Protein AF-A0A966UQZ2-F1 (afdb_monomer)

Foldseek 3Di:
DPPVVVVVVLVVLLVVQLQVQLVLCQVVCVVVVHDSVVSSNVRSVVSSVQLVVQQVVVCVVPVDDDPVSNVVSSVVSVVPSPPPPPPPDD

Sequence (90 aa):
MKNKDLFVNVLLRILATFAASGLGVIGAGTIAGVPVLKAVFMAGIAGVAVVVEGLSRAFLEDGKLSSSEINDVFNKVDKKAPKAKQSEKA

Mean predicted aligned error: 7.23 Å

pLDDT: mean 84.25, std 17.23, range [39.19, 97.62]

Secondary structure (DSSP, 8-state):
--HHHHHHHHHHHHHHHHHHHHHTTHHHHHHTT--HHHHHHHHHHHHHHHHHHHHHHHHHHHS---HHHHHHHHHHHHHHS---------

Structure (mmCIF, N/CA/C/O backbone):
data_AF-A0A966UQZ2-F1
#
_entry.id   AF-A0A966UQZ2-F1
#
loop_
_atom_site.group_PDB
_atom_site.id
_atom_site.type_symbol
_atom_site.label_atom_id
_atom_site.label_alt_id
_atom_site.label_comp_id
_atom_site.label_asym_id
_atom_site.label_entity_id
_atom_site.label_seq_id
_atom_site.pdbx_PDB_ins_code
_atom_site.Cartn_x
_atom_site.Cartn_y
_atom_site.Cartn_z
_atom_site.occupancy
_atom_site.B_iso_or_equiv
_atom_site.auth_seq_id
_atom_site.auth_comp_id
_atom_site.auth_asym_id
_atom_site.auth_atom_id
_atom_site.pdbx_PDB_model_num
ATOM 1 N N . MET A 1 1 ? -18.694 7.033 11.519 1.00 51.38 1 MET A N 1
ATOM 2 C CA . MET A 1 1 ? -18.649 6.160 10.324 1.00 51.38 1 MET A CA 1
ATOM 3 C C . MET A 1 1 ? -19.044 4.763 10.755 1.00 51.38 1 MET A C 1
ATOM 5 O O . MET A 1 1 ? -18.557 4.324 11.790 1.00 51.38 1 MET A O 1
ATOM 9 N N . LYS A 1 2 ? -19.953 4.091 10.042 1.00 55.19 2 LYS A N 1
ATOM 10 C CA . LYS A 1 2 ? -20.279 2.688 10.346 1.00 55.19 2 LYS A CA 1
ATOM 11 C C . LYS A 1 2 ? -19.104 1.817 9.888 1.00 55.19 2 LYS A C 1
ATOM 13 O O . LYS A 1 2 ? -18.453 2.142 8.902 1.00 55.19 2 LYS A O 1
ATOM 18 N N . ASN A 1 3 ? -18.839 0.696 10.560 1.00 59.47 3 ASN A N 1
ATOM 19 C CA . ASN A 1 3 ? -17.671 -0.160 10.278 1.00 59.47 3 ASN A CA 1
ATOM 20 C C . ASN A 1 3 ? -17.568 -0.620 8.806 1.00 59.47 3 ASN A C 1
ATOM 22 O O . ASN A 1 3 ? -16.466 -0.806 8.296 1.00 59.47 3 ASN A O 1
ATOM 26 N N . LYS A 1 4 ? -18.703 -0.744 8.101 1.00 64.75 4 LYS A N 1
ATOM 27 C CA . LYS A 1 4 ? -18.737 -1.027 6.655 1.00 64.75 4 LYS A CA 1
ATOM 28 C C . LYS A 1 4 ? -18.063 0.067 5.812 1.00 64.75 4 LYS A C 1
ATOM 30 O O . LYS A 1 4 ? -17.388 -0.263 4.844 1.00 64.75 4 LYS A O 1
ATOM 35 N N . ASP A 1 5 ? -18.178 1.334 6.206 1.00 80.94 5 ASP A N 1
ATOM 36 C CA . ASP A 1 5 ? -17.598 2.469 5.477 1.00 80.94 5 ASP A CA 1
ATOM 37 C C . ASP A 1 5 ? -16.067 2.486 5.596 1.00 80.94 5 ASP A C 1
ATOM 39 O O . ASP A 1 5 ? -15.369 2.836 4.648 1.00 80.94 5 ASP A O 1
ATOM 43 N N . LEU A 1 6 ? -15.534 2.065 6.751 1.00 82.31 6 LEU A N 1
ATOM 44 C CA . LEU A 1 6 ? -14.091 1.995 6.993 1.00 82.31 6 LEU A CA 1
ATOM 45 C C . LEU A 1 6 ? -13.432 0.908 6.138 1.00 82.31 6 LEU A C 1
ATOM 47 O O . LEU A 1 6 ? -12.421 1.165 5.493 1.00 82.31 6 LEU A O 1
ATOM 51 N N . PHE A 1 7 ? -14.022 -0.288 6.100 1.00 85.75 7 PHE A N 1
ATOM 52 C CA . PHE A 1 7 ? -13.491 -1.397 5.307 1.00 85.75 7 PHE A CA 1
ATOM 53 C C . PHE A 1 7 ? -13.440 -1.055 3.810 1.00 85.75 7 PHE A C 1
ATOM 55 O O . PHE A 1 7 ? -12.411 -1.242 3.162 1.00 85.75 7 PHE A O 1
ATOM 62 N N . VAL A 1 8 ? -14.520 -0.475 3.275 1.00 90.06 8 VAL A N 1
ATOM 63 C CA . VAL A 1 8 ? -14.568 -0.015 1.879 1.00 90.06 8 VAL A CA 1
ATOM 64 C C . VAL A 1 8 ? -13.540 1.090 1.624 1.00 90.06 8 VAL A C 1
ATOM 66 O O . 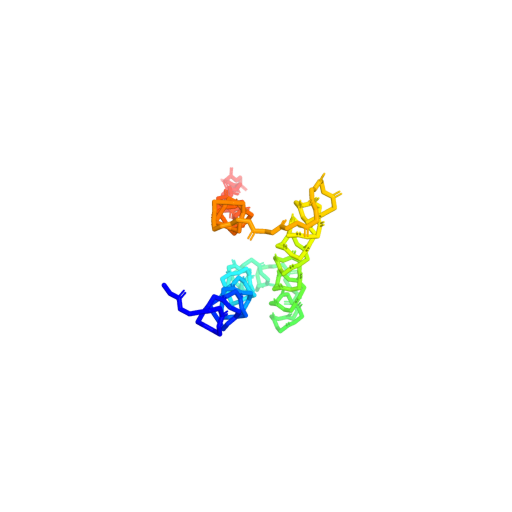VAL A 1 8 ? -12.862 1.068 0.598 1.00 90.06 8 VAL A O 1
ATOM 69 N N . ASN A 1 9 ? -13.367 2.026 2.562 1.00 90.69 9 ASN A N 1
ATOM 70 C CA . ASN A 1 9 ? -12.356 3.075 2.451 1.00 90.69 9 ASN A CA 1
ATOM 71 C C . ASN A 1 9 ? -10.933 2.495 2.380 1.00 90.69 9 ASN A C 1
ATOM 73 O O . ASN A 1 9 ? -10.156 2.898 1.518 1.00 90.69 9 ASN A O 1
ATOM 77 N N . VAL A 1 10 ? -10.608 1.506 3.218 1.00 93.69 10 VAL A N 1
ATOM 78 C CA . VAL A 1 10 ? -9.302 0.827 3.192 1.00 93.69 10 VAL A CA 1
ATOM 79 C C . VAL A 1 10 ? -9.075 0.115 1.857 1.00 93.69 10 VAL A C 1
ATOM 81 O O . VAL A 1 10 ? -8.014 0.287 1.260 1.00 93.69 10 VAL A O 1
ATOM 84 N N . LEU A 1 11 ? -10.066 -0.618 1.340 1.00 94.62 11 LEU A N 1
ATOM 85 C CA . LEU A 1 11 ? -9.952 -1.280 0.034 1.00 94.62 11 LEU A CA 1
ATOM 86 C C . LEU A 1 11 ? -9.717 -0.282 -1.107 1.00 94.62 11 LEU A C 1
ATOM 88 O O . LEU A 1 11 ? -8.819 -0.479 -1.926 1.00 94.62 11 LEU A O 1
ATOM 92 N N . LEU A 1 12 ? -10.479 0.815 -1.141 1.00 95.19 12 LEU A N 1
ATOM 93 C CA . LEU A 1 12 ? -10.294 1.870 -2.139 1.00 95.19 12 LEU A CA 1
ATOM 94 C C . LEU A 1 12 ? -8.912 2.519 -2.034 1.00 95.19 12 LEU A C 1
ATOM 96 O O . LEU A 1 12 ? -8.294 2.805 -3.057 1.00 95.19 12 LEU A O 1
ATOM 100 N N . ARG A 1 13 ? -8.391 2.711 -0.818 1.00 95.00 13 ARG A N 1
ATOM 101 C CA . ARG A 1 13 ? -7.042 3.252 -0.614 1.00 95.00 13 ARG A CA 1
ATOM 102 C C . ARG A 1 13 ? -5.955 2.293 -1.085 1.00 95.00 13 ARG A C 1
ATOM 104 O O . ARG A 1 13 ? -4.982 2.763 -1.657 1.00 95.00 13 ARG A O 1
ATOM 111 N N . ILE A 1 14 ? -6.124 0.977 -0.933 1.00 96.56 14 ILE A N 1
ATOM 112 C CA . ILE A 1 14 ? -5.193 -0.016 -1.502 1.00 96.56 14 ILE A CA 1
ATOM 113 C C . ILE A 1 14 ? -5.171 0.082 -3.034 1.00 96.56 14 ILE A C 1
ATOM 115 O O . ILE A 1 14 ? -4.096 0.111 -3.634 1.00 96.56 14 ILE A O 1
ATOM 119 N N . LEU A 1 15 ? -6.341 0.196 -3.672 1.00 96.31 15 LEU A N 1
ATOM 120 C CA . LEU A 1 15 ? -6.432 0.391 -5.124 1.00 96.31 15 LEU A CA 1
ATOM 121 C C . LEU A 1 15 ? -5.797 1.718 -5.565 1.00 96.31 15 LEU A C 1
ATOM 123 O O . LEU A 1 15 ? -5.056 1.750 -6.548 1.00 96.31 15 LEU A O 1
ATOM 127 N N . ALA A 1 16 ? -6.032 2.799 -4.818 1.00 95.12 16 ALA A N 1
ATOM 128 C CA . ALA A 1 16 ? -5.410 4.093 -5.074 1.00 95.12 16 ALA A CA 1
ATOM 129 C C . ALA A 1 16 ? -3.882 4.027 -4.929 1.00 95.12 16 ALA A C 1
ATOM 131 O O . ALA A 1 16 ? -3.168 4.577 -5.763 1.00 95.12 16 ALA A O 1
ATOM 132 N N . THR A 1 17 ? -3.371 3.305 -3.927 1.00 94.88 17 THR A N 1
ATOM 133 C CA . THR A 1 17 ? -1.937 3.052 -3.761 1.00 94.88 17 THR A CA 1
ATOM 134 C C . THR A 1 17 ? -1.354 2.313 -4.962 1.00 94.88 17 THR A C 1
ATOM 136 O O . THR A 1 17 ? -0.338 2.751 -5.499 1.00 94.88 17 THR A O 1
ATOM 139 N N . PHE A 1 18 ? -2.004 1.241 -5.427 1.00 95.00 18 PHE A N 1
ATOM 140 C CA . PHE A 1 18 ? -1.564 0.523 -6.624 1.00 95.00 18 PHE A CA 1
ATOM 141 C C . PHE A 1 18 ? -1.481 1.457 -7.835 1.00 95.00 18 PHE A C 1
ATOM 143 O O . PHE A 1 18 ? -0.458 1.496 -8.517 1.00 95.00 18 PHE A O 1
ATOM 150 N N . ALA A 1 19 ? -2.542 2.231 -8.082 1.00 94.69 19 ALA A N 1
ATOM 151 C CA . ALA A 1 19 ? -2.604 3.155 -9.206 1.00 94.69 19 ALA A CA 1
ATOM 152 C C . ALA A 1 19 ? -1.521 4.239 -9.106 1.00 94.69 19 ALA A C 1
ATOM 154 O O . ALA A 1 19 ? -0.787 4.455 -10.065 1.00 94.69 19 ALA A O 1
ATOM 155 N N . ALA A 1 20 ? -1.365 4.875 -7.943 1.00 92.38 20 ALA A N 1
ATOM 156 C CA . ALA A 1 20 ? -0.365 5.916 -7.729 1.00 92.38 20 ALA A CA 1
ATOM 157 C C . ALA A 1 20 ? 1.067 5.389 -7.924 1.00 92.38 20 ALA A C 1
ATOM 159 O O . ALA A 1 20 ? 1.855 5.989 -8.657 1.00 92.38 20 ALA A O 1
ATOM 160 N N . SER A 1 21 ? 1.401 4.240 -7.325 1.00 91.94 21 SER A N 1
ATOM 161 C CA . SER A 1 21 ? 2.732 3.636 -7.460 1.00 91.94 21 SER A CA 1
ATOM 162 C C . SER A 1 21 ? 3.000 3.125 -8.879 1.00 91.94 21 SER A C 1
ATOM 164 O O . SER A 1 21 ? 4.085 3.344 -9.414 1.00 91.94 21 SER A O 1
ATOM 166 N N 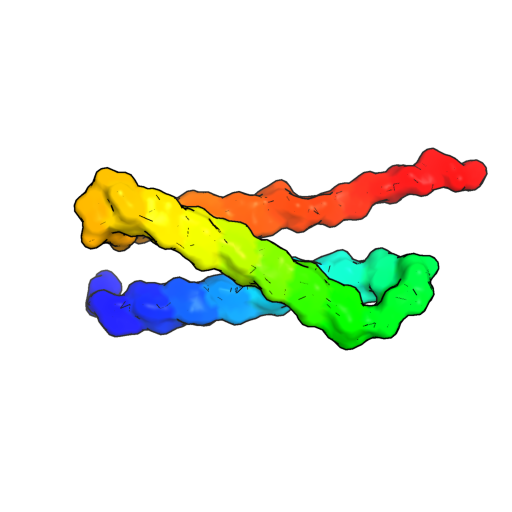. GLY A 1 22 ? 2.016 2.480 -9.510 1.00 92.00 22 GLY A N 1
ATOM 167 C CA . GLY A 1 22 ? 2.134 1.937 -10.862 1.00 92.00 22 GLY A CA 1
ATOM 168 C C . GLY A 1 22 ? 2.243 3.017 -11.939 1.00 92.00 22 GLY A C 1
ATOM 169 O O . GLY A 1 22 ? 3.097 2.928 -12.818 1.00 92.00 22 GLY A O 1
ATOM 170 N N . LEU A 1 23 ? 1.426 4.071 -11.867 1.00 92.19 23 LEU A N 1
ATOM 171 C CA . LEU A 1 23 ? 1.473 5.169 -12.838 1.00 92.19 23 LEU A CA 1
ATOM 172 C C . LEU A 1 23 ? 2.771 5.984 -12.724 1.00 92.19 23 LEU A C 1
ATOM 174 O O . LEU A 1 23 ? 3.291 6.445 -13.740 1.00 92.19 23 LEU A O 1
ATOM 178 N N . GLY A 1 24 ? 3.339 6.102 -11.518 1.00 88.56 24 GLY A N 1
ATOM 179 C CA . GLY A 1 24 ? 4.579 6.845 -11.275 1.00 88.56 24 GLY A CA 1
ATOM 180 C C . GLY A 1 24 ? 5.809 6.306 -12.017 1.00 88.56 24 GLY A C 1
ATOM 181 O O . GLY A 1 24 ? 6.768 7.048 -12.222 1.00 88.56 24 GLY A O 1
ATOM 182 N N . VAL A 1 25 ? 5.792 5.044 -12.461 1.00 89.56 25 VAL A N 1
ATOM 183 C CA . VAL A 1 25 ? 6.937 4.415 -13.141 1.00 89.56 25 VAL A CA 1
ATOM 184 C C . VAL A 1 25 ? 6.820 4.362 -14.662 1.00 89.56 25 VAL A C 1
ATOM 186 O O . VAL A 1 25 ? 7.754 3.891 -15.302 1.00 89.56 25 VAL A O 1
ATOM 189 N N . ILE A 1 26 ? 5.733 4.854 -15.272 1.00 88.69 26 ILE A N 1
ATOM 190 C CA . ILE A 1 26 ? 5.541 4.773 -16.735 1.00 88.69 26 ILE A CA 1
ATOM 191 C C . ILE A 1 26 ? 6.690 5.459 -17.487 1.00 88.69 26 ILE A C 1
ATOM 193 O O . ILE A 1 26 ? 7.290 4.848 -18.368 1.00 88.69 26 ILE A O 1
ATOM 197 N N . GLY A 1 27 ? 7.043 6.690 -17.101 1.00 82.81 27 GLY A N 1
ATOM 198 C CA . GLY A 1 27 ? 8.124 7.441 -17.752 1.00 82.81 27 GLY A CA 1
ATOM 199 C C . GLY A 1 27 ? 9.519 6.858 -17.498 1.00 82.81 27 GLY A C 1
ATOM 200 O O . GLY A 1 27 ? 10.367 6.855 -18.384 1.00 82.81 27 GLY A O 1
ATOM 201 N N . ALA A 1 28 ? 9.766 6.308 -16.307 1.00 83.12 28 ALA A N 1
ATOM 202 C CA . ALA A 1 28 ? 11.033 5.636 -16.013 1.00 83.12 28 ALA A CA 1
ATOM 203 C C . ALA A 1 28 ? 11.148 4.292 -16.757 1.00 83.12 28 ALA A C 1
ATOM 205 O O . ALA A 1 28 ? 12.206 3.959 -17.290 1.00 83.12 28 ALA A O 1
ATOM 206 N N . GLY A 1 29 ? 10.048 3.538 -16.838 1.00 80.75 29 GLY A N 1
ATOM 207 C CA . GLY A 1 29 ? 9.974 2.246 -17.515 1.00 80.75 29 GLY A CA 1
ATOM 208 C C . GLY A 1 29 ? 10.227 2.348 -19.017 1.00 80.75 29 GLY A C 1
ATOM 209 O O . GLY A 1 29 ? 10.927 1.497 -19.563 1.00 80.75 29 GLY A O 1
ATOM 210 N N . THR A 1 30 ? 9.744 3.415 -19.669 1.00 82.19 30 THR A N 1
ATOM 211 C CA . THR A 1 30 ? 10.006 3.660 -21.098 1.00 82.19 30 THR A CA 1
ATOM 212 C C . THR A 1 30 ? 11.485 3.918 -21.375 1.00 82.19 30 THR A C 1
ATOM 214 O O . THR A 1 30 ? 12.010 3.417 -22.363 1.00 82.19 30 THR A O 1
ATOM 217 N N . ILE A 1 31 ? 12.170 4.657 -20.495 1.00 88.12 31 ILE A N 1
ATOM 218 C CA . ILE A 1 31 ? 13.603 4.962 -20.637 1.00 88.12 31 ILE A CA 1
ATOM 219 C C . ILE A 1 31 ? 14.456 3.716 -20.356 1.00 88.12 31 ILE A C 1
ATOM 221 O O . ILE A 1 31 ? 15.445 3.474 -21.040 1.00 88.12 31 ILE A O 1
ATOM 225 N N . ALA A 1 32 ? 14.057 2.896 -19.382 1.00 87.56 32 ALA A N 1
ATOM 226 C CA . ALA A 1 32 ? 14.774 1.681 -18.997 1.00 87.56 32 ALA A CA 1
ATOM 227 C C . ALA A 1 32 ? 14.560 0.485 -19.951 1.00 87.56 32 ALA A C 1
ATOM 229 O O . ALA A 1 32 ? 15.104 -0.591 -19.705 1.00 87.56 32 ALA A O 1
ATOM 230 N N . GLY A 1 33 ? 13.747 0.628 -21.005 1.00 87.88 33 GLY A N 1
ATOM 231 C CA . GLY A 1 33 ? 13.466 -0.448 -21.966 1.00 87.88 33 GLY A CA 1
ATOM 232 C C . GLY A 1 33 ? 12.638 -1.608 -21.395 1.00 87.88 33 GLY A C 1
ATOM 233 O O . GLY A 1 33 ? 12.565 -2.679 -21.999 1.00 87.88 33 GLY A O 1
ATOM 234 N N . VAL A 1 34 ? 12.006 -1.422 -20.234 1.00 88.25 34 VAL A N 1
ATOM 235 C CA . VAL A 1 34 ? 11.145 -2.436 -19.616 1.00 88.25 34 VAL A CA 1
ATOM 236 C C . VAL A 1 34 ? 9.733 -2.299 -20.190 1.00 88.25 34 VAL A C 1
ATOM 238 O O . VAL A 1 34 ? 9.213 -1.183 -20.246 1.00 88.25 34 VAL A O 1
ATOM 241 N N . PRO A 1 35 ? 9.053 -3.400 -20.571 1.00 92.81 35 PRO A N 1
ATOM 242 C CA . PRO A 1 35 ? 7.665 -3.328 -21.010 1.00 92.81 35 PRO A CA 1
ATOM 243 C C . PRO A 1 35 ? 6.796 -2.604 -19.975 1.00 92.81 35 PRO A C 1
ATOM 245 O O . PRO A 1 35 ? 6.719 -3.035 -18.822 1.00 92.81 35 PRO A O 1
ATOM 248 N N . VAL A 1 36 ? 6.130 -1.525 -20.396 1.00 90.88 36 VAL A N 1
ATOM 249 C CA . VAL A 1 36 ? 5.413 -0.591 -19.504 1.00 90.88 36 VAL A CA 1
ATOM 250 C C . VAL A 1 36 ? 4.455 -1.320 -18.570 1.00 90.88 36 VAL A C 1
ATOM 252 O O . VAL A 1 36 ? 4.460 -1.076 -17.369 1.00 90.88 36 VAL A O 1
ATOM 255 N N . LEU A 1 37 ? 3.694 -2.283 -19.094 1.00 92.62 37 LEU A N 1
ATOM 256 C CA . LEU A 1 37 ? 2.758 -3.064 -18.290 1.00 92.62 37 LEU A CA 1
ATOM 257 C C . LEU A 1 37 ? 3.459 -3.830 -17.157 1.00 92.62 37 LEU A C 1
ATOM 259 O O . LEU A 1 37 ? 2.980 -3.830 -16.028 1.00 92.62 37 LEU A O 1
ATOM 263 N N . LYS A 1 38 ? 4.626 -4.432 -17.422 1.00 91.81 38 LYS A N 1
ATOM 264 C CA . LYS A 1 38 ? 5.407 -5.137 -16.392 1.00 91.81 38 LYS A CA 1
ATOM 265 C C . LYS A 1 38 ? 5.920 -4.167 -15.329 1.00 91.81 38 LYS A C 1
ATOM 267 O O . LYS A 1 38 ? 5.819 -4.470 -14.144 1.00 91.81 38 LYS A O 1
ATOM 272 N N . ALA A 1 39 ? 6.415 -3.000 -15.746 1.00 92.12 39 ALA A N 1
ATOM 273 C CA . ALA A 1 39 ? 6.890 -1.966 -14.830 1.00 92.12 39 ALA A CA 1
ATOM 274 C C . ALA A 1 39 ? 5.763 -1.462 -13.910 1.00 92.12 39 ALA A C 1
ATOM 276 O O . ALA A 1 39 ? 5.933 -1.439 -12.691 1.00 92.12 39 ALA A O 1
ATOM 277 N N . VAL A 1 40 ? 4.593 -1.147 -14.478 1.00 93.94 40 VAL A N 1
ATOM 278 C CA . VAL A 1 40 ? 3.405 -0.692 -13.735 1.00 93.94 40 VAL A CA 1
ATOM 279 C C . VAL A 1 40 ? 2.972 -1.731 -12.703 1.00 93.94 40 VAL A C 1
ATOM 281 O O . VAL A 1 40 ? 2.759 -1.384 -11.544 1.00 93.94 40 VAL A O 1
ATOM 284 N N . PHE A 1 41 ? 2.876 -3.007 -13.089 1.00 94.94 41 PHE A N 1
ATOM 285 C CA . PHE A 1 41 ? 2.477 -4.070 -12.164 1.00 94.94 41 PHE A CA 1
ATOM 286 C C . PHE A 1 41 ? 3.509 -4.304 -11.058 1.00 94.94 41 PHE A C 1
ATOM 288 O O . PHE A 1 41 ? 3.122 -4.449 -9.901 1.00 94.94 41 PHE A O 1
ATOM 295 N N . MET A 1 42 ? 4.807 -4.291 -11.375 1.00 92.88 42 MET A N 1
ATOM 296 C CA . MET A 1 42 ? 5.856 -4.413 -10.359 1.00 92.88 42 MET A CA 1
ATOM 297 C C . MET A 1 42 ? 5.781 -3.281 -9.330 1.00 92.88 42 MET A C 1
ATOM 299 O O . MET A 1 42 ? 5.782 -3.544 -8.129 1.00 92.88 42 MET A O 1
ATOM 303 N N . ALA A 1 43 ? 5.673 -2.032 -9.788 1.00 92.94 43 ALA A N 1
ATOM 304 C CA . ALA A 1 43 ? 5.604 -0.876 -8.901 1.00 92.94 43 ALA A CA 1
ATOM 305 C C . ALA A 1 43 ? 4.289 -0.821 -8.111 1.00 92.94 43 ALA A C 1
ATOM 307 O O . ALA A 1 43 ? 4.300 -0.544 -6.912 1.00 92.94 43 ALA A O 1
ATOM 308 N N . GLY A 1 44 ? 3.163 -1.135 -8.755 1.00 94.00 44 GLY A N 1
ATOM 309 C CA . GLY A 1 44 ? 1.856 -1.189 -8.110 1.00 94.00 44 GLY A CA 1
ATOM 310 C C . GLY A 1 44 ? 1.799 -2.243 -7.002 1.00 94.00 44 GLY A C 1
ATOM 311 O O . GLY A 1 44 ? 1.384 -1.932 -5.885 1.00 94.00 44 GLY A O 1
ATOM 312 N N . ILE A 1 45 ? 2.272 -3.469 -7.267 1.00 95.75 45 ILE A N 1
ATOM 313 C CA . ILE A 1 45 ? 2.328 -4.542 -6.257 1.00 95.75 45 ILE A CA 1
ATOM 314 C C . ILE A 1 45 ? 3.283 -4.164 -5.120 1.00 95.75 45 ILE A C 1
ATOM 316 O O . ILE A 1 45 ? 2.944 -4.374 -3.958 1.00 95.75 45 ILE A O 1
ATOM 320 N N . ALA A 1 46 ? 4.438 -3.563 -5.425 1.00 93.88 46 ALA A N 1
ATOM 321 C CA . ALA A 1 46 ? 5.370 -3.099 -4.400 1.00 93.88 46 ALA A CA 1
ATOM 322 C C . ALA A 1 46 ? 4.73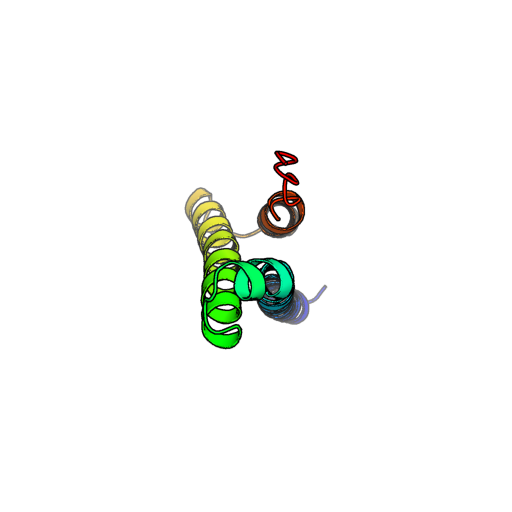2 -2.047 -3.472 1.00 93.88 46 ALA A C 1
ATOM 324 O O . ALA A 1 46 ? 4.880 -2.135 -2.254 1.00 93.88 46 ALA A O 1
ATOM 325 N N . GLY A 1 47 ? 3.972 -1.093 -4.022 1.00 93.25 47 GLY A N 1
ATOM 326 C CA . GLY A 1 47 ? 3.226 -0.110 -3.231 1.00 93.25 47 GLY A CA 1
ATOM 327 C C . GLY A 1 47 ? 2.175 -0.755 -2.323 1.00 93.25 47 GLY A C 1
ATOM 328 O O . GLY A 1 47 ? 2.096 -0.434 -1.137 1.00 93.25 47 GLY A O 1
ATOM 329 N N . VAL A 1 48 ? 1.406 -1.712 -2.853 1.00 96.12 48 VAL A N 1
ATOM 330 C CA . VAL A 1 48 ? 0.410 -2.471 -2.077 1.00 96.12 48 VAL A CA 1
ATOM 331 C C . VAL A 1 48 ? 1.070 -3.278 -0.958 1.00 96.12 48 VAL A C 1
ATOM 333 O O . VAL A 1 48 ? 0.564 -3.273 0.163 1.00 96.12 48 VAL A O 1
ATOM 336 N N . ALA A 1 49 ? 2.211 -3.919 -1.225 1.00 96.12 49 ALA A N 1
ATOM 337 C CA . ALA A 1 49 ? 2.942 -4.703 -0.232 1.00 96.12 49 ALA A CA 1
ATOM 338 C C . ALA A 1 49 ? 3.322 -3.862 0.996 1.00 96.12 49 ALA A C 1
ATOM 340 O O . ALA A 1 49 ? 3.111 -4.307 2.120 1.00 96.12 49 ALA A O 1
ATOM 341 N N . VAL A 1 50 ? 3.780 -2.620 0.794 1.00 94.69 50 VAL A N 1
ATOM 342 C CA . VAL A 1 50 ? 4.122 -1.697 1.892 1.00 94.69 50 VAL A CA 1
ATOM 343 C C . VAL A 1 50 ? 2.912 -1.391 2.779 1.00 94.69 50 VAL A C 1
ATOM 345 O O . VAL A 1 50 ? 3.035 -1.369 4.005 1.00 94.69 50 VAL A O 1
ATOM 348 N N . VAL A 1 51 ? 1.738 -1.158 2.183 1.00 96.00 51 VAL A N 1
ATOM 349 C CA . VAL A 1 51 ? 0.510 -0.884 2.949 1.00 96.00 51 VAL A CA 1
ATOM 350 C C . VAL A 1 51 ? 0.053 -2.126 3.698 1.00 96.00 51 VAL A C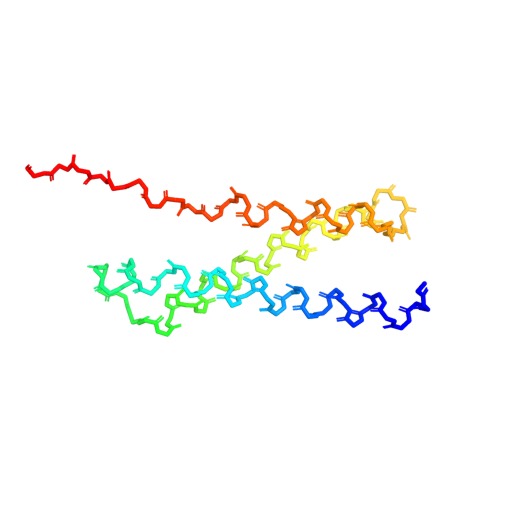 1
ATOM 352 O O . VAL A 1 51 ? -0.226 -2.047 4.889 1.00 96.00 51 VAL A O 1
ATOM 355 N N . VAL A 1 52 ? -0.030 -3.269 3.015 1.00 96.81 52 VAL A N 1
ATOM 356 C CA . VAL A 1 52 ? -0.515 -4.517 3.619 1.00 96.81 52 VAL A CA 1
ATOM 357 C C . VAL A 1 52 ? 0.396 -4.944 4.766 1.00 96.81 52 VAL A C 1
ATOM 359 O O . VAL A 1 52 ? -0.098 -5.287 5.839 1.00 96.81 52 VAL A O 1
ATOM 362 N N . GLU A 1 53 ? 1.715 -4.855 4.587 1.00 96.56 53 GLU A N 1
ATOM 363 C CA . GLU A 1 53 ? 2.686 -5.097 5.653 1.00 96.56 53 GLU A CA 1
ATOM 364 C C . GLU A 1 53 ? 2.489 -4.120 6.819 1.00 96.56 53 GLU A C 1
ATOM 366 O O . GLU A 1 53 ? 2.417 -4.548 7.970 1.00 96.56 53 GLU A O 1
ATOM 371 N N . GLY A 1 54 ? 2.365 -2.819 6.538 1.00 96.19 54 GLY A N 1
ATOM 372 C CA . GLY A 1 54 ? 2.176 -1.801 7.570 1.00 96.19 54 GLY A CA 1
ATOM 373 C C . GLY A 1 54 ? 0.905 -2.014 8.394 1.00 96.19 54 GLY A C 1
ATOM 374 O O . GLY A 1 54 ? 0.965 -1.957 9.620 1.00 96.19 54 GLY A O 1
ATOM 375 N N . LEU A 1 55 ? -0.222 -2.310 7.737 1.00 96.56 55 LEU A N 1
ATOM 376 C CA . LEU A 1 55 ? -1.487 -2.625 8.407 1.00 96.56 55 LEU A CA 1
ATOM 377 C C . LEU A 1 55 ? -1.378 -3.916 9.225 1.00 96.56 55 LEU A C 1
ATOM 379 O O . LEU A 1 55 ? -1.877 -3.971 10.344 1.00 96.56 55 LEU A O 1
ATOM 383 N N . SER A 1 56 ? -0.699 -4.937 8.694 1.00 97.19 56 SER A N 1
ATOM 384 C CA . SER A 1 56 ? -0.493 -6.203 9.407 1.00 97.19 56 SER A CA 1
ATOM 385 C C . SER A 1 56 ? 0.337 -6.001 10.671 1.00 97.19 56 SER A C 1
ATOM 387 O O . SER A 1 56 ? -0.028 -6.509 11.724 1.00 97.19 56 SER A O 1
ATOM 389 N N . ARG A 1 57 ? 1.432 -5.234 10.592 1.00 96.62 57 ARG A N 1
ATOM 390 C CA . ARG A 1 57 ? 2.289 -4.938 11.749 1.00 96.62 57 ARG A CA 1
ATOM 391 C C . ARG A 1 57 ? 1.539 -4.164 12.827 1.00 96.62 57 ARG A C 1
ATOM 393 O O . ARG A 1 57 ? 1.597 -4.585 13.970 1.00 96.62 57 ARG A O 1
ATOM 400 N N . ALA A 1 58 ? 0.800 -3.117 12.455 1.00 96.25 58 ALA A N 1
ATOM 401 C CA . ALA A 1 58 ? -0.015 -2.359 13.405 1.00 96.25 58 ALA A CA 1
ATOM 402 C C . ALA A 1 58 ? -1.063 -3.253 14.091 1.00 96.25 58 ALA A C 1
ATOM 404 O O . ALA A 1 58 ? -1.171 -3.259 15.308 1.00 96.25 58 ALA A O 1
ATOM 405 N N . PHE A 1 59 ? -1.751 -4.112 13.332 1.00 96.50 59 PHE A N 1
ATOM 406 C CA . PHE A 1 59 ? -2.706 -5.056 13.916 1.00 96.50 59 PHE A CA 1
ATOM 407 C C . PHE A 1 59 ? -2.053 -6.075 14.865 1.00 96.50 59 PHE A C 1
ATOM 409 O O . PHE A 1 59 ? -2.664 -6.479 15.849 1.00 96.50 59 PHE A O 1
ATOM 416 N N . LEU A 1 60 ? -0.824 -6.517 14.584 1.00 97.62 60 LEU A N 1
ATOM 417 C CA . LEU A 1 60 ? -0.098 -7.450 15.450 1.00 97.62 60 LEU A CA 1
ATOM 418 C C . LEU A 1 60 ? 0.367 -6.817 16.772 1.00 97.62 60 LEU A C 1
ATOM 420 O O . LEU A 1 60 ? 0.684 -7.566 17.694 1.00 97.62 60 LEU A O 1
ATOM 424 N N . GLU A 1 61 ? 0.415 -5.486 16.882 1.00 95.69 61 GLU A N 1
ATOM 425 C CA . GLU A 1 61 ? 0.830 -4.802 18.115 1.00 95.69 61 GLU A CA 1
ATOM 426 C C . GLU A 1 61 ? -0.239 -4.883 19.215 1.00 95.69 61 GLU A C 1
ATOM 428 O O . GLU A 1 61 ? 0.105 -5.130 20.371 1.00 95.69 61 GLU A O 1
ATOM 433 N N . ASP A 1 62 ? -1.525 -4.721 18.881 1.00 94.75 62 ASP A N 1
ATOM 434 C CA . ASP A 1 62 ? -2.601 -4.677 19.884 1.00 94.75 62 ASP A CA 1
ATOM 435 C C . ASP A 1 62 ? -3.918 -5.378 19.482 1.00 94.75 62 ASP A C 1
ATOM 437 O O . ASP A 1 62 ? -4.903 -5.344 20.228 1.00 94.75 62 ASP A O 1
ATOM 441 N N . GLY A 1 63 ? -3.949 -6.048 18.326 1.00 95.44 63 GLY A N 1
ATOM 442 C CA . GLY A 1 63 ? -5.108 -6.789 17.823 1.00 95.44 63 GLY A CA 1
ATOM 443 C C . GLY A 1 63 ? -6.222 -5.915 17.240 1.00 95.44 63 GLY A C 1
ATOM 444 O O . GLY A 1 63 ? -7.328 -6.413 17.006 1.00 95.44 63 GLY A O 1
ATOM 445 N N . LYS A 1 64 ? -5.981 -4.619 17.014 1.00 93.50 64 LYS A N 1
ATOM 446 C CA . LYS A 1 64 ? -6.942 -3.698 16.395 1.00 93.50 64 LYS A CA 1
ATOM 447 C C . LYS A 1 64 ? -6.238 -2.737 15.435 1.00 93.50 64 LYS A C 1
ATOM 449 O O . LYS A 1 64 ? -5.026 -2.702 15.310 1.00 93.50 64 LYS A O 1
ATOM 454 N N . LEU A 1 65 ? -7.039 -2.011 14.659 1.00 92.06 65 LEU A N 1
ATOM 455 C CA . LEU A 1 65 ? -6.559 -0.961 13.764 1.00 92.06 65 LEU A CA 1
ATOM 456 C C . LEU A 1 65 ? -7.392 0.291 14.000 1.00 92.06 65 LEU A C 1
ATOM 458 O O . LEU A 1 65 ? -8.575 0.345 13.651 1.00 92.06 65 LEU A O 1
ATOM 462 N N . SER A 1 66 ? -6.775 1.299 14.603 1.00 92.88 66 SER A N 1
ATOM 463 C CA . SER A 1 66 ? -7.357 2.626 14.734 1.00 92.88 66 SER A CA 1
ATOM 464 C C . SER A 1 66 ? -7.254 3.401 13.421 1.00 92.88 66 SER A C 1
ATOM 466 O O . SER A 1 66 ? -6.385 3.172 12.577 1.00 92.88 66 SER A O 1
ATOM 468 N N . SER A 1 67 ? -8.130 4.391 13.254 1.00 91.06 67 SER A N 1
ATOM 469 C CA . SER A 1 67 ? -8.095 5.269 12.082 1.00 91.06 67 SER A CA 1
ATOM 470 C C . SER A 1 67 ? -6.762 6.008 11.932 1.00 91.06 67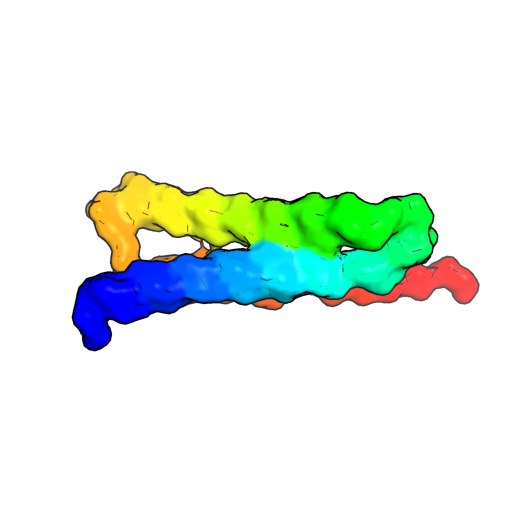 SER A C 1
ATOM 472 O O . SER A 1 67 ? -6.367 6.299 10.805 1.00 91.06 67 SER A O 1
ATOM 474 N N . SER A 1 68 ? -6.072 6.312 13.040 1.00 93.00 68 SER A N 1
ATOM 475 C CA . SER A 1 68 ? -4.759 6.968 12.992 1.00 93.00 68 SER A CA 1
ATOM 476 C C . SER A 1 68 ? -3.722 6.043 12.374 1.00 93.00 68 SER A C 1
ATOM 478 O O . SER A 1 68 ? -3.093 6.418 11.393 1.00 93.00 68 SER A O 1
ATOM 480 N N . GLU A 1 69 ? -3.623 4.807 12.863 1.00 94.19 69 GLU A N 1
ATOM 481 C CA . GLU A 1 69 ? -2.651 3.825 12.368 1.00 94.19 69 GLU A CA 1
ATOM 482 C C . GLU A 1 69 ? -2.876 3.507 10.892 1.00 94.19 69 GLU A C 1
ATOM 484 O O . GLU A 1 69 ? -1.931 3.484 10.103 1.00 94.19 69 GLU A O 1
ATOM 489 N N . ILE A 1 70 ? -4.141 3.345 10.490 1.00 94.25 70 ILE A N 1
ATOM 490 C CA . ILE A 1 70 ? -4.504 3.174 9.082 1.0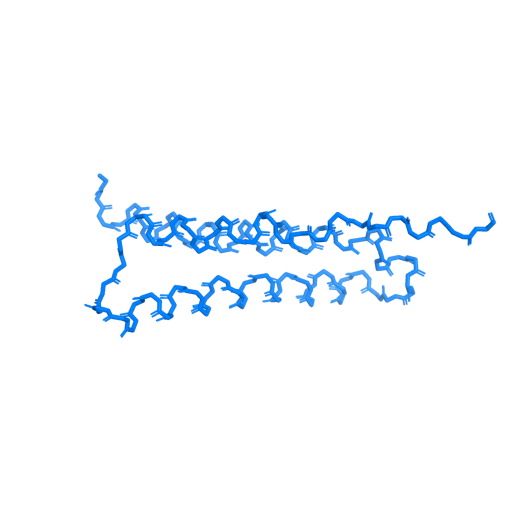0 94.25 70 ILE A CA 1
ATOM 491 C C . ILE A 1 70 ? -3.988 4.370 8.272 1.00 94.25 70 ILE A C 1
ATOM 493 O O . ILE A 1 70 ? -3.299 4.190 7.267 1.00 94.25 70 ILE A O 1
ATOM 497 N N . ASN A 1 71 ? -4.289 5.599 8.700 1.00 93.38 71 ASN A N 1
ATOM 498 C CA . ASN A 1 71 ? -3.844 6.800 7.999 1.00 93.38 71 ASN A CA 1
ATOM 499 C C . ASN A 1 71 ? -2.319 6.896 7.907 1.00 93.38 71 ASN A C 1
ATOM 501 O O . ASN A 1 71 ? -1.795 7.190 6.831 1.00 93.38 71 ASN A O 1
ATOM 505 N N . ASP A 1 72 ? -1.619 6.594 8.993 1.00 93.62 72 ASP A N 1
ATOM 506 C CA . ASP A 1 72 ? -0.164 6.641 9.066 1.00 93.62 72 ASP A CA 1
ATOM 507 C C . ASP A 1 72 ? 0.492 5.634 8.122 1.00 93.62 72 ASP A C 1
ATOM 509 O O . ASP A 1 72 ? 1.477 5.967 7.459 1.00 93.62 72 ASP A O 1
ATOM 513 N N . VAL A 1 73 ? -0.067 4.427 7.992 1.00 94.75 73 VAL A N 1
ATOM 514 C CA . VAL A 1 73 ? 0.423 3.420 7.040 1.00 94.75 73 VAL A CA 1
ATOM 515 C C . VAL A 1 73 ? 0.300 3.913 5.597 1.00 94.75 73 VAL A C 1
ATOM 517 O O . VAL A 1 73 ? 1.280 3.874 4.853 1.00 94.75 73 VAL A O 1
ATOM 520 N N . PHE A 1 74 ? -0.859 4.432 5.192 1.00 93.12 74 PHE A N 1
ATOM 521 C CA . PHE A 1 74 ? -1.055 4.916 3.820 1.00 93.12 74 PHE A CA 1
ATOM 522 C C . PHE A 1 74 ? -0.231 6.175 3.503 1.00 93.12 74 PHE A C 1
ATOM 524 O O . PHE A 1 74 ? 0.294 6.302 2.396 1.00 93.12 74 PHE A O 1
ATOM 531 N N . ASN A 1 75 ? -0.034 7.067 4.479 1.00 90.31 75 ASN A N 1
ATOM 532 C CA . ASN A 1 75 ? 0.804 8.262 4.325 1.00 90.31 75 ASN A CA 1
ATOM 533 C C . ASN A 1 75 ? 2.272 7.925 4.009 1.00 90.31 75 ASN A C 1
ATOM 535 O O . ASN A 1 75 ? 2.985 8.747 3.427 1.00 90.31 75 ASN A O 1
ATOM 539 N N . LYS A 1 76 ? 2.748 6.727 4.378 1.00 84.50 76 LYS A N 1
ATOM 540 C CA . LYS A 1 76 ? 4.114 6.278 4.065 1.00 84.50 76 LYS A CA 1
ATOM 541 C C . LYS A 1 76 ? 4.316 6.024 2.576 1.00 84.50 76 LYS A C 1
ATOM 543 O O . LYS A 1 76 ? 5.434 6.214 2.107 1.00 84.50 76 LYS A O 1
ATOM 548 N N . VAL A 1 77 ? 3.282 5.611 1.841 1.00 78.56 77 VAL A N 1
ATOM 549 C CA . VAL A 1 77 ? 3.408 5.351 0.398 1.00 78.56 77 VAL A CA 1
ATOM 550 C C . VAL A 1 77 ? 3.391 6.647 -0.403 1.00 78.56 77 VAL A C 1
ATOM 552 O O . VAL A 1 77 ? 4.215 6.813 -1.298 1.00 78.56 77 VAL A O 1
ATOM 555 N N . ASP A 1 78 ? 2.552 7.603 -0.008 1.00 67.62 78 ASP A N 1
ATOM 556 C CA . ASP A 1 78 ? 2.478 8.925 -0.641 1.00 67.62 78 ASP A CA 1
ATOM 557 C C . ASP A 1 78 ? 3.810 9.696 -0.520 1.00 67.62 78 ASP A C 1
ATOM 559 O O . ASP A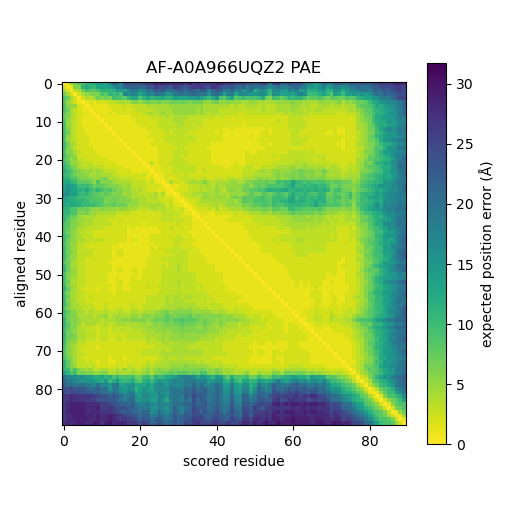 1 78 ? 4.310 10.303 -1.464 1.00 67.62 78 ASP A O 1
ATOM 563 N N . LYS A 1 79 ? 4.483 9.574 0.633 1.00 59.56 79 LYS A N 1
ATOM 564 C CA . LYS A 1 79 ? 5.764 10.252 0.903 1.00 59.56 79 LYS A CA 1
ATOM 565 C C . LYS A 1 79 ? 7.004 9.519 0.379 1.00 59.56 79 LYS A C 1
ATOM 567 O O . LYS A 1 79 ? 8.083 10.110 0.371 1.00 59.56 79 LYS A O 1
ATOM 572 N N . LYS A 1 80 ? 6.885 8.247 -0.024 1.00 52.84 80 LYS A N 1
ATOM 573 C CA . LYS A 1 80 ? 8.004 7.425 -0.524 1.00 52.84 80 LYS A CA 1
ATOM 574 C C . LYS A 1 80 ? 8.022 7.231 -2.032 1.00 52.84 80 LYS A C 1
ATOM 576 O O . LYS A 1 80 ? 8.970 6.603 -2.504 1.00 52.84 80 LYS A O 1
ATOM 581 N N . ALA A 1 81 ? 7.054 7.759 -2.787 1.00 51.66 81 ALA A N 1
ATOM 582 C CA . ALA A 1 81 ? 7.223 7.857 -4.231 1.00 51.66 81 ALA A CA 1
ATOM 583 C C . ALA A 1 81 ? 8.592 8.515 -4.475 1.00 51.66 81 ALA A C 1
ATOM 585 O O . ALA A 1 81 ? 8.813 9.631 -3.988 1.00 51.66 81 ALA A O 1
ATOM 586 N N . PRO A 1 82 ? 9.551 7.828 -5.119 1.00 45.09 82 PRO A N 1
ATOM 587 C CA . PRO A 1 82 ? 10.820 8.448 -5.410 1.00 45.09 82 PRO A CA 1
ATOM 588 C C . PRO A 1 82 ? 10.469 9.634 -6.297 1.00 45.09 82 PRO A C 1
ATOM 590 O O . PRO A 1 82 ? 10.073 9.449 -7.447 1.00 45.09 82 PRO A O 1
ATOM 593 N N . LYS A 1 83 ? 10.582 10.863 -5.774 1.00 44.28 83 LYS A N 1
ATOM 594 C CA . LYS A 1 83 ? 10.824 12.004 -6.649 1.00 44.28 83 LYS A CA 1
ATOM 595 C C . LYS A 1 83 ? 12.041 11.566 -7.430 1.00 44.28 83 LYS A C 1
ATOM 597 O O . LYS A 1 83 ? 13.094 11.390 -6.814 1.00 44.28 83 LYS A O 1
ATOM 602 N N . ALA A 1 84 ? 11.851 11.247 -8.709 1.00 47.28 84 ALA A N 1
ATOM 603 C CA . ALA A 1 84 ? 12.932 10.876 -9.591 1.00 47.28 84 ALA A CA 1
ATOM 604 C C . ALA A 1 84 ? 13.994 11.953 -9.390 1.00 47.28 84 ALA A C 1
ATOM 606 O O . ALA A 1 84 ? 13.799 13.103 -9.782 1.00 47.28 84 ALA A O 1
ATOM 607 N N . LYS A 1 85 ? 15.065 11.620 -8.661 1.00 39.34 85 LYS A N 1
ATOM 608 C CA . LYS A 1 85 ? 16.257 12.443 -8.670 1.00 39.34 85 LYS A CA 1
ATOM 609 C C . LYS A 1 85 ? 16.690 12.337 -10.118 1.00 39.34 85 LYS A C 1
ATOM 611 O O . LYS A 1 85 ? 17.183 11.287 -10.518 1.00 39.34 85 LYS A O 1
ATOM 616 N N . GLN A 1 86 ? 16.382 13.370 -10.901 1.00 43.38 86 GLN A N 1
ATOM 617 C CA . GLN A 1 86 ? 17.042 13.630 -12.164 1.00 43.38 86 GLN A CA 1
ATOM 618 C C . GLN A 1 86 ? 18.531 13.546 -11.849 1.00 43.38 86 GLN A C 1
ATOM 620 O O . GLN A 1 86 ? 19.103 14.438 -11.227 1.00 43.38 86 GLN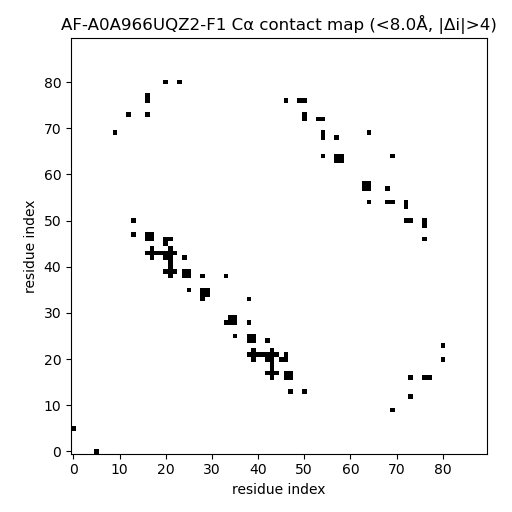 A O 1
ATOM 625 N N . SER A 1 87 ? 19.140 12.408 -12.164 1.00 42.25 87 SER A N 1
ATOM 626 C CA . SER A 1 87 ? 20.580 12.311 -12.270 1.00 42.25 87 SER A CA 1
ATOM 627 C C . SER A 1 87 ? 20.929 13.062 -13.544 1.00 42.25 87 SER A C 1
ATOM 629 O O . SER A 1 87 ? 21.022 12.483 -14.623 1.00 42.25 87 SER A O 1
ATOM 631 N N . GLU A 1 88 ? 21.015 14.379 -13.402 1.00 46.41 88 GLU A N 1
ATOM 632 C CA . GLU A 1 88 ? 21.677 15.269 -14.334 1.00 46.41 88 GLU A CA 1
ATOM 633 C C . GLU A 1 88 ? 23.157 14.876 -14.348 1.00 46.41 88 GLU A C 1
ATOM 635 O O . GLU A 1 88 ? 23.937 15.232 -13.466 1.00 46.41 88 GLU A O 1
ATOM 640 N N . LYS A 1 89 ? 23.511 14.024 -15.305 1.00 46.09 89 LYS A N 1
ATOM 641 C CA . LYS A 1 89 ? 24.863 13.922 -15.844 1.00 46.09 89 LYS A CA 1
ATOM 642 C C . LYS A 1 89 ? 24.748 13.688 -17.343 1.00 46.09 89 LYS A C 1
ATOM 644 O O . LYS A 1 89 ? 24.607 12.549 -17.785 1.00 46.09 89 LYS A O 1
ATOM 649 N N . ALA A 1 90 ? 24.804 14.786 -18.083 1.00 39.19 90 ALA A N 1
ATOM 650 C CA . ALA A 1 90 ? 25.380 14.866 -19.415 1.00 39.19 90 ALA A CA 1
ATOM 651 C C . ALA A 1 90 ? 26.161 16.180 -19.471 1.00 39.19 90 ALA A C 1
ATOM 653 O O . ALA A 1 90 ? 25.567 17.205 -19.071 1.00 39.19 90 ALA A O 1
#

Solvent-accessible surface area (backbone atoms only — not comparable to full-atom values): 5108 Å² total; per-residue (Å²): 131,60,73,70,59,54,56,53,50,52,54,52,49,47,52,49,38,22,50,56,38,12,60,70,35,45,73,58,19,61,73,70,73,42,60,51,69,60,41,24,51,53,35,12,52,53,41,35,49,56,37,55,50,42,52,49,52,52,26,71,73,77,75,50,80,53,74,64,59,55,50,56,35,54,52,52,56,72,72,56,59,74,74,76,75,76,79,85,80,1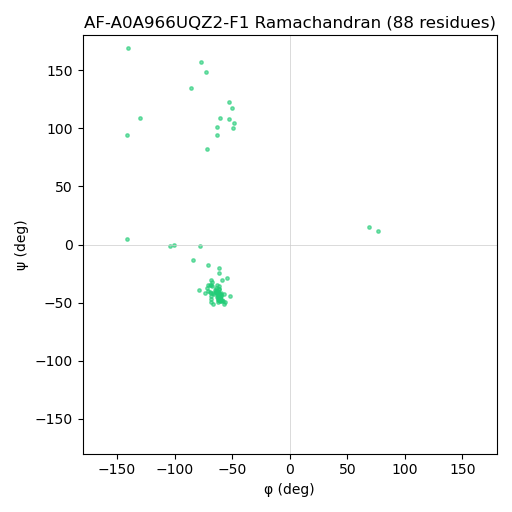30

Radius of gyration: 15.65 Å; Cα contacts (8 Å, |Δi|>4): 64; chains: 1; bounding box: 46×23×42 Å